Protein AF-A0A8W8IA63-F1 (afdb_monomer)

Mean predicted aligned error: 12.1 Å

InterPro domains:
  IPR006849 Elongator complex protein 1 [PTHR12747] (1-125)
  IPR056169 ELP1, three-helical bundle [PF23936] (1-64)

Organism: Magallana gigas (NCBI:txid29159)

Foldseek 3Di:
DPPCPLVVVLLVVLVVLVVLLVCLQVLLVVLVVCVVVVVLVVSLVSLVVSVVVNVVCVVCQCVSLVPPVPPPQPEDADDPPDDPVNVVVCVVVVGHHDVDDDRDPSNNDRHDRDPDPVSDDVVSVPPPD

pLDDT: mean 78.46, std 16.23, range [38.12, 96.81]

Sequence (129 aa):
GSPYEDFALMAALSKIITAVDIMRDEVRGLVKVMIQFNSDKEASKLQETFGGFLSLIDTSIPSIWMDDSEEGEESVVLGPHATANTIAQAVQRGQNLTTKEKLDPIIKNAPSLHKDIKWKLSMLEGAKS

Solvent-accessible surface area (backbone atoms only — not comparable to full-atom values): 7895 Å² total; per-residue (Å²): 135,58,102,55,45,69,58,52,50,51,51,51,50,42,52,50,54,52,50,58,54,61,44,39,60,57,50,32,51,48,37,53,51,30,46,78,69,73,36,51,69,63,29,39,52,49,53,51,53,52,51,51,51,53,51,50,50,64,67,43,45,62,76,74,60,56,73,74,84,71,68,90,63,79,54,50,65,62,49,99,84,54,47,75,65,61,52,52,52,34,57,75,69,69,37,54,76,34,70,73,70,82,73,59,71,73,71,78,45,76,75,81,70,79,88,69,64,85,48,62,63,70,83,55,77,69,69,81,125

Radius of gyration: 23.0 Å; Cα contacts (8 Å, |Δi|>4): 79; chains: 1; bounding box: 42×30×67 Å

Secondary structure (DSSP, 8-state):
--TTHHHHHHHHHHHHHHHHHHTHHHHHHHHHHHHHTT-HHHHHHHHHHHHHHHHHHHHHHHHHS--GGGS----EE-STT--HHHHHHHHHTTPPEE------HHHHSPPPPP--GGGS-GGGTT---

Structure (mmCIF, N/CA/C/O backbone):
data_AF-A0A8W8IA63-F1
#
_entry.id   AF-A0A8W8IA63-F1
#
loop_
_atom_site.group_PDB
_atom_site.id
_atom_site.type_symbol
_atom_site.label_atom_id
_atom_site.label_alt_id
_atom_site.label_comp_id
_atom_site.label_asym_id
_atom_site.label_entity_id
_atom_site.label_seq_id
_atom_site.pdbx_PDB_ins_code
_atom_site.Cartn_x
_atom_site.Cartn_y
_atom_site.Cartn_z
_atom_site.occupancy
_atom_site.B_iso_or_equiv
_atom_site.auth_seq_id
_atom_site.auth_comp_id
_atom_site.auth_asym_id
_atom_site.auth_atom_id
_atom_site.pdbx_PDB_model_num
ATOM 1 N N . GLY A 1 1 ? 26.480 -6.068 -8.640 1.00 60.66 1 GLY A N 1
ATOM 2 C CA . GLY A 1 1 ? 26.213 -5.626 -10.014 1.00 60.66 1 GLY A CA 1
ATOM 3 C C . GLY A 1 1 ? 26.176 -6.792 -10.971 1.00 60.66 1 GLY A C 1
ATOM 4 O O . GLY A 1 1 ? 27.102 -6.915 -11.763 1.00 60.66 1 GLY A O 1
ATOM 5 N N . SER A 1 2 ? 25.160 -7.656 -10.914 1.00 73.06 2 SER A N 1
ATOM 6 C CA . SER A 1 2 ? 24.879 -8.527 -12.070 1.00 73.06 2 SER A CA 1
ATOM 7 C C . SER A 1 2 ? 24.139 -7.712 -13.142 1.00 73.06 2 SER A C 1
ATOM 9 O O . SER A 1 2 ? 23.418 -6.786 -12.768 1.00 73.06 2 SER A O 1
ATOM 11 N N . PRO A 1 3 ? 24.222 -8.062 -14.439 1.00 67.81 3 PRO A N 1
ATOM 12 C CA . PRO A 1 3 ? 23.490 -7.361 -15.503 1.00 67.81 3 PRO A CA 1
ATOM 13 C C . PRO A 1 3 ? 21.966 -7.337 -15.308 1.00 67.81 3 PRO A C 1
ATOM 15 O O . PRO A 1 3 ? 2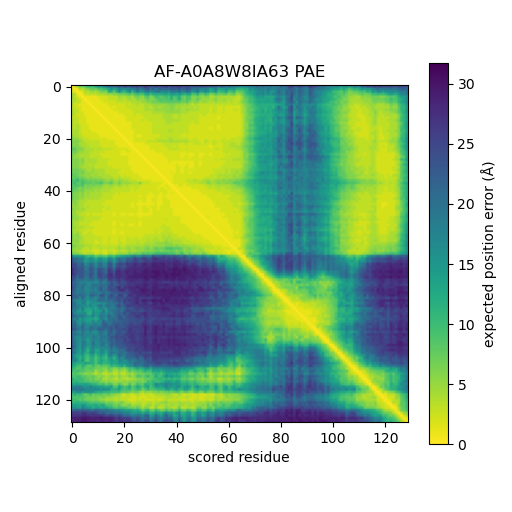1.281 -6.556 -15.957 1.00 67.81 3 PRO A O 1
ATOM 18 N N . TYR A 1 4 ? 21.439 -8.207 -14.438 1.00 73.50 4 TYR A N 1
ATOM 19 C CA . TYR A 1 4 ? 20.010 -8.360 -14.173 1.00 73.50 4 TYR A CA 1
ATOM 20 C C . TYR A 1 4 ? 19.579 -7.879 -12.789 1.00 73.50 4 TYR A C 1
ATOM 22 O O . TYR A 1 4 ? 18.435 -8.086 -12.389 1.00 73.50 4 TYR A O 1
ATOM 30 N N . GLU A 1 5 ? 20.490 -7.280 -12.028 1.00 80.50 5 GLU A N 1
ATOM 31 C CA . GLU A 1 5 ? 20.216 -6.869 -10.653 1.00 80.50 5 GLU A CA 1
ATOM 32 C C . GLU A 1 5 ? 19.137 -5.787 -10.589 1.00 80.50 5 GLU A C 1
ATOM 34 O O . GLU A 1 5 ? 18.167 -5.948 -9.853 1.00 80.50 5 GLU A O 1
ATOM 39 N N . ASP A 1 6 ? 19.227 -4.769 -11.444 1.00 79.19 6 ASP A N 1
ATOM 40 C CA . ASP A 1 6 ? 18.232 -3.694 -11.515 1.00 79.19 6 ASP A CA 1
ATOM 41 C C . ASP A 1 6 ? 16.843 -4.232 -11.898 1.00 79.19 6 ASP A C 1
ATOM 43 O O . ASP A 1 6 ? 15.825 -3.835 -11.330 1.00 79.19 6 ASP A O 1
ATOM 47 N N . PHE A 1 7 ? 16.786 -5.232 -12.785 1.00 77.81 7 PHE A N 1
ATOM 48 C CA . PHE A 1 7 ? 15.530 -5.896 -13.148 1.00 77.81 7 PHE A CA 1
ATOM 49 C C . PHE A 1 7 ? 14.946 -6.705 -11.990 1.00 77.81 7 PHE A C 1
ATOM 51 O O . PHE A 1 7 ? 13.734 -6.676 -11.760 1.00 77.81 7 PHE A O 1
ATOM 58 N N . ALA A 1 8 ? 15.792 -7.410 -11.238 1.00 83.56 8 ALA A N 1
ATOM 59 C CA . ALA A 1 8 ? 15.363 -8.143 -10.054 1.00 83.56 8 ALA A CA 1
ATOM 60 C C . ALA A 1 8 ? 14.813 -7.192 -8.978 1.00 83.56 8 ALA A C 1
ATOM 62 O O . ALA A 1 8 ? 13.799 -7.508 -8.349 1.00 83.56 8 ALA A O 1
ATOM 63 N N . LEU A 1 9 ? 15.430 -6.018 -8.809 1.00 87.25 9 LEU A N 1
ATOM 64 C CA . LEU A 1 9 ? 14.965 -4.975 -7.894 1.00 87.25 9 LEU A CA 1
ATOM 65 C C . LEU A 1 9 ? 13.602 -4.416 -8.318 1.00 87.25 9 LEU A C 1
ATOM 67 O O . LEU A 1 9 ? 12.685 -4.376 -7.496 1.00 87.25 9 LEU A O 1
ATOM 71 N N . MET A 1 10 ? 13.425 -4.076 -9.596 1.00 87.19 10 MET A N 1
ATOM 72 C CA . MET A 1 10 ? 12.142 -3.590 -10.125 1.00 87.19 10 MET A CA 1
ATOM 73 C C . MET A 1 10 ? 11.027 -4.632 -9.982 1.00 87.19 10 MET A C 1
ATOM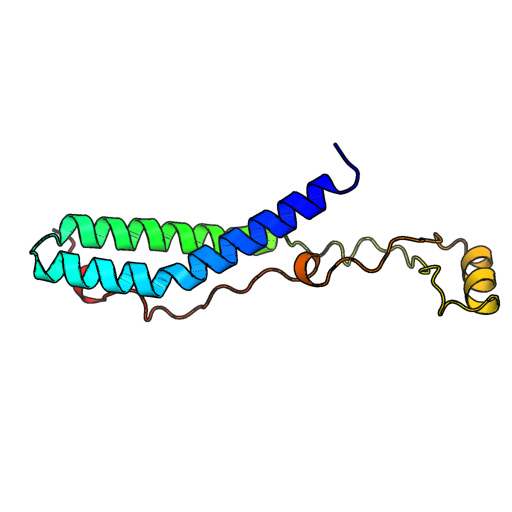 75 O O . MET A 1 10 ? 9.914 -4.314 -9.554 1.00 87.19 10 MET A O 1
ATOM 79 N N . ALA A 1 11 ? 11.325 -5.903 -10.261 1.00 84.19 11 ALA A N 1
ATOM 80 C CA . ALA A 1 11 ? 10.372 -6.993 -10.081 1.00 84.19 11 ALA A CA 1
ATOM 81 C C . ALA A 1 11 ? 10.002 -7.206 -8.603 1.00 84.19 11 ALA A C 1
ATOM 83 O O . ALA A 1 11 ? 8.834 -7.442 -8.282 1.00 84.19 11 ALA A O 1
ATOM 84 N N . ALA A 1 12 ? 10.973 -7.122 -7.690 1.00 89.38 12 ALA A N 1
ATOM 85 C CA . ALA A 1 12 ? 10.725 -7.215 -6.254 1.00 89.38 12 ALA A CA 1
ATOM 86 C C . ALA A 1 12 ? 9.865 -6.046 -5.757 1.00 89.38 12 ALA A C 1
ATOM 88 O O . ALA A 1 12 ? 8.899 -6.263 -5.024 1.00 89.38 12 ALA A O 1
ATOM 89 N N . LEU A 1 13 ? 10.158 -4.827 -6.209 1.00 91.19 13 LEU A N 1
ATOM 90 C CA . LEU A 1 13 ? 9.380 -3.642 -5.871 1.00 91.19 13 LEU A CA 1
ATOM 91 C C . LEU A 1 13 ? 7.939 -3.751 -6.381 1.00 91.19 13 LEU A C 1
ATOM 93 O O . LEU A 1 13 ? 7.003 -3.496 -5.626 1.00 91.19 13 LEU A O 1
ATOM 97 N N . SER A 1 14 ? 7.743 -4.214 -7.617 1.00 89.62 14 SER A N 1
ATOM 98 C CA . SER A 1 14 ? 6.405 -4.416 -8.185 1.00 89.62 14 SER A CA 1
ATOM 99 C C . SER A 1 14 ? 5.564 -5.406 -7.365 1.00 89.62 14 SER A C 1
ATOM 101 O O . SER A 1 14 ? 4.386 -5.162 -7.074 1.00 89.62 14 SER A O 1
ATOM 103 N N . LYS A 1 15 ? 6.190 -6.491 -6.887 1.00 90.94 15 LYS A N 1
ATOM 104 C CA . LYS A 1 15 ? 5.553 -7.453 -5.972 1.00 90.94 15 LYS A CA 1
ATOM 105 C C . LYS A 1 15 ? 5.168 -6.818 -4.638 1.00 90.94 15 LYS A C 1
ATOM 107 O O . LYS A 1 15 ? 4.076 -7.088 -4.148 1.00 90.94 15 LYS A O 1
ATOM 112 N N . ILE A 1 16 ? 6.034 -5.978 -4.066 1.00 92.88 16 ILE A N 1
ATOM 113 C CA . ILE A 1 16 ? 5.746 -5.266 -2.813 1.00 92.88 16 ILE A CA 1
ATOM 114 C C . ILE A 1 16 ? 4.541 -4.345 -2.999 1.00 92.88 16 ILE A C 1
ATOM 116 O O . ILE A 1 16 ? 3.604 -4.421 -2.212 1.00 92.88 16 ILE A O 1
ATOM 120 N N . ILE A 1 17 ? 4.527 -3.526 -4.053 1.00 92.50 17 ILE A N 1
ATOM 121 C CA . ILE A 1 17 ? 3.421 -2.597 -4.325 1.00 92.50 17 ILE A CA 1
ATOM 122 C C . ILE A 1 17 ? 2.100 -3.359 -4.470 1.00 92.50 17 ILE A C 1
ATOM 124 O O . ILE A 1 17 ? 1.104 -2.989 -3.853 1.00 92.50 17 ILE A O 1
ATOM 128 N N . THR A 1 18 ? 2.109 -4.464 -5.217 1.00 91.31 18 THR A N 1
ATOM 129 C CA . THR A 1 18 ? 0.925 -5.317 -5.400 1.00 91.31 18 THR A CA 1
ATOM 130 C C . THR A 1 18 ? 0.445 -5.918 -4.076 1.00 91.31 18 THR A C 1
ATOM 132 O O . THR A 1 18 ? -0.747 -5.896 -3.782 1.00 91.31 18 THR A O 1
ATOM 135 N N . ALA A 1 19 ? 1.359 -6.434 -3.250 1.00 92.38 19 ALA A N 1
ATOM 136 C CA . ALA A 1 19 ? 1.008 -7.003 -1.951 1.00 92.38 19 ALA A CA 1
ATOM 137 C C . ALA A 1 19 ? 0.405 -5.949 -1.010 1.00 92.38 19 ALA A C 1
ATOM 139 O O . ALA A 1 19 ? -0.606 -6.206 -0.363 1.00 92.38 19 ALA A O 1
ATOM 140 N N . VAL A 1 20 ? 0.991 -4.750 -0.972 1.00 93.31 20 VAL A N 1
ATOM 141 C CA . VAL A 1 20 ? 0.491 -3.627 -0.165 1.00 93.31 20 VAL A CA 1
ATOM 142 C C . VAL A 1 20 ? -0.900 -3.196 -0.618 1.00 93.31 20 VAL A C 1
ATOM 144 O O . VAL A 1 20 ? -1.745 -2.859 0.207 1.00 93.31 20 VAL A O 1
ATOM 147 N N . ASP A 1 21 ? -1.157 -3.220 -1.919 1.00 91.12 21 ASP A N 1
ATOM 148 C CA . ASP A 1 21 ? -2.461 -2.875 -2.460 1.00 91.12 21 ASP A CA 1
ATOM 149 C C . ASP A 1 21 ? -3.548 -3.890 -2.074 1.00 91.12 21 ASP A C 1
ATOM 151 O O . ASP A 1 21 ? -4.645 -3.488 -1.686 1.00 91.12 21 ASP A O 1
ATOM 155 N N . ILE A 1 22 ? -3.216 -5.185 -2.085 1.00 90.94 22 ILE A N 1
ATOM 156 C CA . ILE A 1 22 ? -4.103 -6.257 -1.610 1.00 90.94 22 ILE A CA 1
ATOM 157 C C . ILE A 1 22 ? -4.396 -6.085 -0.114 1.00 90.94 22 ILE A C 1
ATOM 159 O O . ILE A 1 22 ? -5.561 -6.124 0.266 1.00 90.94 22 ILE A O 1
ATOM 163 N N . MET A 1 23 ? -3.371 -5.767 0.694 1.00 92.94 23 MET A N 1
ATOM 164 C CA . MET A 1 23 ? -3.457 -5.607 2.158 1.00 92.94 23 MET A CA 1
ATOM 165 C C . MET A 1 23 ? -4.497 -4.585 2.650 1.00 92.94 23 MET A C 1
ATOM 167 O O . MET A 1 23 ? -4.790 -4.522 3.848 1.00 92.94 23 MET A O 1
ATOM 171 N N . ARG A 1 24 ? -5.040 -3.738 1.769 1.00 92.69 24 ARG A N 1
ATOM 172 C CA . ARG A 1 24 ? -6.044 -2.723 2.119 1.00 92.69 24 ARG A CA 1
ATOM 173 C C . ARG A 1 24 ? -7.282 -3.325 2.771 1.00 92.69 24 ARG A C 1
ATOM 175 O O . ARG A 1 24 ? -7.805 -2.742 3.726 1.00 92.69 24 ARG A O 1
ATOM 182 N N . ASP A 1 25 ? -7.753 -4.460 2.268 1.00 90.50 25 ASP A N 1
ATOM 183 C CA . ASP A 1 25 ? -8.964 -5.098 2.783 1.00 90.50 25 ASP A CA 1
ATOM 184 C C . ASP A 1 25 ? -8.717 -5.752 4.147 1.00 90.50 25 ASP A C 1
ATOM 186 O O . ASP A 1 25 ? -9.555 -5.636 5.050 1.00 90.50 25 ASP A O 1
ATOM 190 N N . GLU A 1 26 ? -7.544 -6.350 4.352 1.00 93.81 26 GLU A N 1
ATOM 191 C CA . GLU A 1 26 ? -7.113 -6.894 5.638 1.00 93.81 26 GLU A CA 1
ATOM 192 C C . GLU A 1 26 ? -6.938 -5.785 6.677 1.00 93.81 26 GLU A C 1
ATOM 194 O O . GLU A 1 26 ? -7.433 -5.917 7.800 1.00 93.81 26 GLU A O 1
ATOM 199 N N . VAL A 1 27 ? -6.305 -4.664 6.308 1.00 95.19 27 VAL A N 1
ATOM 200 C CA . VAL A 1 27 ? -6.155 -3.494 7.190 1.00 95.19 27 VAL A CA 1
ATOM 201 C C . VAL A 1 27 ? -7.524 -2.952 7.579 1.00 95.19 27 VAL A C 1
ATOM 203 O O . VAL A 1 27 ? -7.783 -2.742 8.762 1.00 95.19 27 VAL A O 1
ATOM 206 N N . ARG A 1 28 ? -8.443 -2.792 6.624 1.00 94.25 28 ARG A N 1
ATOM 207 C CA . ARG A 1 28 ? -9.822 -2.381 6.917 1.00 94.25 28 ARG A CA 1
ATOM 208 C C . ARG A 1 28 ? -10.509 -3.345 7.886 1.00 94.25 28 ARG A C 1
ATOM 210 O O . ARG A 1 28 ? -11.198 -2.901 8.806 1.00 94.25 28 ARG A O 1
ATOM 217 N N . GLY A 1 29 ? -10.364 -4.652 7.669 1.00 94.69 29 GLY A N 1
ATOM 218 C CA . GLY A 1 29 ? -10.912 -5.689 8.543 1.00 94.69 29 GLY A CA 1
ATOM 219 C C . GLY A 1 29 ? -10.370 -5.584 9.967 1.00 94.69 29 GLY A C 1
ATOM 220 O O . GLY A 1 29 ? -11.149 -5.560 10.920 1.00 94.69 29 GLY A O 1
ATOM 221 N N . LEU A 1 30 ? -9.054 -5.433 10.106 1.00 96.31 30 LEU A N 1
ATOM 222 C CA . LEU A 1 30 ? -8.390 -5.266 11.395 1.00 96.31 30 LEU A CA 1
ATOM 223 C C . LEU A 1 30 ? -8.845 -3.988 12.108 1.00 96.31 30 LEU A C 1
ATOM 225 O O . LEU A 1 30 ? -9.238 -4.055 13.268 1.00 96.31 30 LEU A O 1
ATOM 229 N N . VAL A 1 31 ? -8.877 -2.848 11.415 1.00 95.75 31 VAL A N 1
ATOM 230 C CA . VAL A 1 31 ? -9.345 -1.567 11.974 1.00 95.75 31 VAL A CA 1
ATOM 231 C C . VAL A 1 31 ? -10.782 -1.695 12.498 1.00 95.75 31 VAL A C 1
ATOM 233 O O . VAL A 1 31 ? -11.073 -1.230 13.599 1.00 95.75 31 VAL A O 1
ATOM 236 N N . LYS A 1 32 ? -11.681 -2.384 11.777 1.00 95.38 32 LYS A N 1
ATOM 237 C CA . LYS A 1 32 ? -13.049 -2.649 12.267 1.00 95.38 32 LYS A CA 1
ATOM 238 C C . LYS A 1 32 ? -13.053 -3.438 13.574 1.00 95.38 32 LYS A C 1
ATOM 240 O O . LYS A 1 32 ? -13.810 -3.096 14.478 1.00 95.38 32 LYS A O 1
ATOM 245 N N . VAL A 1 33 ? -12.236 -4.486 13.667 1.00 96.81 33 VAL A N 1
ATOM 246 C CA . VAL A 1 33 ? -12.108 -5.284 14.894 1.00 96.81 33 VAL A CA 1
ATOM 247 C C . VAL A 1 33 ? -11.564 -4.413 16.025 1.00 96.81 33 VAL A C 1
ATOM 249 O O . VAL A 1 33 ? -12.145 -4.389 17.101 1.00 96.81 33 VAL A O 1
ATOM 252 N N . MET A 1 34 ? -10.521 -3.620 15.785 1.00 95.56 34 MET A N 1
ATOM 253 C CA . MET A 1 34 ? -9.947 -2.729 16.800 1.00 95.56 34 MET A CA 1
ATOM 254 C C . MET A 1 34 ? -10.988 -1.764 17.386 1.00 95.56 34 MET A C 1
ATOM 256 O O . MET A 1 34 ? -11.052 -1.619 18.604 1.00 95.56 34 MET A O 1
ATOM 260 N N . ILE A 1 35 ? -11.860 -1.183 16.556 1.00 94.25 35 ILE A N 1
ATOM 261 C CA . ILE A 1 35 ? -12.971 -0.335 17.025 1.00 94.25 35 ILE A CA 1
ATOM 262 C C . ILE A 1 35 ? -13.971 -1.137 17.873 1.00 94.25 35 ILE A C 1
ATOM 264 O O . ILE A 1 35 ? -14.388 -0.674 18.929 1.00 94.25 35 ILE A O 1
ATOM 268 N N . GLN A 1 36 ? -14.333 -2.361 17.467 1.00 94.88 36 GLN A N 1
ATOM 269 C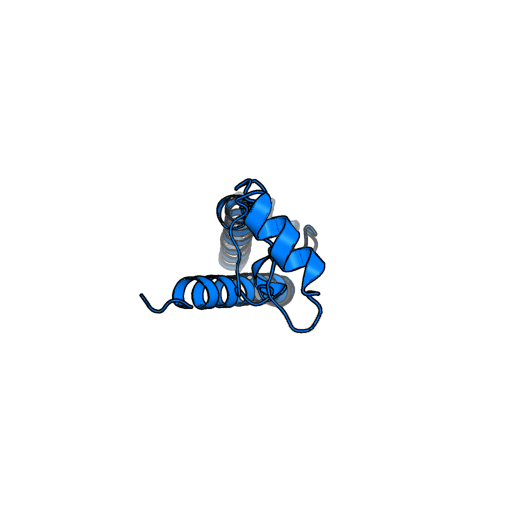 CA . GLN A 1 36 ? -15.233 -3.223 18.259 1.00 94.88 36 GLN A CA 1
ATOM 270 C C . GLN A 1 36 ? -14.682 -3.534 19.659 1.00 94.88 36 GLN A C 1
ATOM 272 O O . GLN A 1 36 ? -15.455 -3.758 20.589 1.00 94.88 36 GLN A O 1
ATOM 277 N N . PHE A 1 37 ? -13.358 -3.525 19.811 1.00 96.00 37 PHE A N 1
ATOM 278 C CA . PHE A 1 37 ? -12.661 -3.725 21.079 1.00 96.00 37 PHE A CA 1
ATOM 279 C C . PHE A 1 37 ? -12.225 -2.406 21.751 1.00 96.00 37 PHE A C 1
ATOM 281 O O . PHE A 1 37 ? -11.392 -2.434 22.655 1.00 96.00 37 PHE A O 1
ATOM 288 N N . ASN A 1 38 ? -12.803 -1.260 21.364 1.00 93.25 38 ASN A N 1
ATOM 289 C CA . ASN A 1 38 ? -12.530 0.073 21.930 1.00 93.25 38 ASN A CA 1
ATOM 290 C C . ASN A 1 38 ? -11.050 0.507 21.840 1.00 93.25 38 ASN A C 1
ATOM 292 O O . ASN A 1 38 ? -10.534 1.195 22.721 1.00 93.25 38 ASN A O 1
ATOM 296 N N . SER A 1 39 ? -10.342 0.060 20.799 1.00 94.00 39 SER A N 1
ATOM 297 C CA . SER A 1 39 ? -8.948 0.427 20.494 1.00 94.00 39 SER A CA 1
ATOM 298 C C . SER A 1 39 ? -8.881 1.496 19.392 1.00 94.00 39 SER A C 1
ATOM 300 O O . SER A 1 39 ? -8.145 1.364 18.411 1.00 94.00 39 SER A O 1
ATOM 302 N N . ASP A 1 40 ? -9.705 2.541 19.503 1.00 93.25 40 ASP A N 1
ATOM 303 C CA . ASP A 1 40 ? -9.90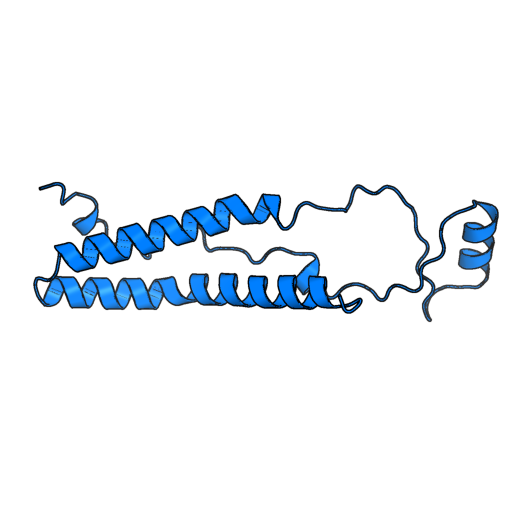6 3.572 18.474 1.00 93.25 40 ASP A CA 1
ATOM 304 C C . ASP A 1 40 ? -8.628 4.358 18.147 1.00 93.25 40 ASP A C 1
ATOM 306 O O . ASP A 1 40 ? -8.385 4.706 16.990 1.00 93.25 40 ASP A O 1
ATOM 310 N N . LYS A 1 41 ? -7.772 4.607 19.148 1.00 93.56 41 LYS A N 1
ATOM 311 C CA . LYS A 1 41 ? -6.509 5.343 18.960 1.00 93.56 41 LYS A CA 1
ATOM 312 C C . LYS A 1 41 ? -5.531 4.554 18.099 1.00 93.56 41 LYS A C 1
ATOM 314 O O . LYS A 1 41 ? -4.938 5.093 17.164 1.00 93.56 41 LYS A O 1
ATOM 319 N N . GLU A 1 42 ? -5.370 3.272 18.397 1.00 94.81 42 GLU A N 1
ATOM 320 C CA . GLU A 1 42 ? -4.522 2.359 17.644 1.00 94.81 42 GLU A CA 1
ATOM 321 C C . GLU A 1 42 ? -5.097 2.126 16.241 1.00 94.81 42 GLU A C 1
ATOM 323 O O . GLU A 1 42 ? -4.338 2.084 15.271 1.00 94.81 42 GLU A O 1
ATOM 328 N N . ALA A 1 43 ? -6.427 2.047 16.120 1.00 95.31 43 ALA A N 1
ATOM 329 C CA . ALA A 1 43 ? -7.130 1.915 14.847 1.00 95.31 43 ALA A CA 1
ATOM 330 C C . ALA A 1 43 ? -6.896 3.137 13.940 1.00 95.31 43 ALA A C 1
ATOM 332 O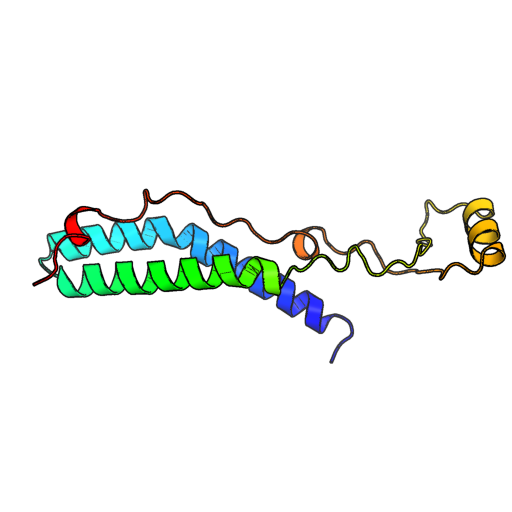 O . ALA A 1 43 ? -6.545 2.972 12.768 1.00 95.31 43 ALA A O 1
ATOM 333 N N . SER A 1 44 ? -7.011 4.355 14.487 1.00 94.69 44 SER A N 1
ATOM 334 C CA . SER A 1 44 ? -6.716 5.601 13.762 1.00 94.69 44 SER A CA 1
ATOM 335 C C . SER A 1 44 ? -5.257 5.652 13.330 1.00 94.69 44 SER A C 1
ATOM 337 O O . SER A 1 44 ? -4.964 5.853 12.153 1.00 94.69 44 SER A O 1
ATOM 339 N N . LYS A 1 45 ? -4.329 5.363 14.252 1.00 95.81 45 LYS A N 1
ATOM 340 C CA . LYS A 1 45 ? -2.892 5.355 13.960 1.00 95.81 45 LYS A CA 1
ATOM 341 C C . LYS A 1 45 ? -2.537 4.377 12.839 1.00 95.81 45 LYS A C 1
ATOM 343 O O . LYS A 1 45 ? -1.734 4.715 11.967 1.00 95.81 45 LYS A O 1
ATOM 348 N N . LEU A 1 46 ? -3.114 3.175 12.850 1.00 95.94 46 LEU A N 1
ATOM 349 C CA . LEU A 1 46 ? -2.899 2.180 11.800 1.00 95.94 46 LEU A CA 1
ATOM 350 C C . LEU A 1 46 ? -3.419 2.683 10.447 1.00 95.94 46 LEU A C 1
ATOM 352 O O . LEU A 1 46 ? -2.682 2.636 9.460 1.00 95.94 46 LEU A O 1
ATOM 356 N N . GLN A 1 47 ? -4.650 3.202 10.408 1.00 94.94 47 GLN A N 1
ATOM 357 C CA . GLN A 1 47 ? -5.255 3.747 9.192 1.00 94.94 47 GLN A CA 1
ATOM 358 C C . GLN A 1 47 ? -4.447 4.924 8.624 1.00 94.94 47 GLN A C 1
ATOM 360 O O . GLN A 1 47 ? -4.212 4.987 7.417 1.00 94.94 47 GLN A O 1
ATOM 365 N N . GLU A 1 48 ? -3.991 5.842 9.472 1.00 94.62 48 GLU A N 1
ATOM 366 C CA . GLU A 1 48 ? -3.166 6.986 9.072 1.00 94.62 48 GLU A CA 1
ATOM 367 C C . GLU A 1 48 ? -1.805 6.545 8.535 1.00 94.62 48 GLU A C 1
ATOM 369 O O . GLU A 1 48 ? -1.403 6.976 7.454 1.00 94.62 48 GLU A O 1
ATOM 374 N N . THR A 1 49 ? -1.119 5.647 9.246 1.00 95.75 49 THR A N 1
ATOM 375 C CA . THR A 1 49 ? 0.215 5.166 8.853 1.00 95.75 49 THR A CA 1
ATOM 376 C C . THR A 1 49 ? 0.155 4.415 7.526 1.00 95.75 49 THR A C 1
ATOM 378 O O . THR A 1 49 ? 0.947 4.678 6.622 1.00 95.75 49 THR A O 1
ATOM 381 N N . PHE A 1 50 ? -0.813 3.508 7.376 1.00 95.50 50 PHE A N 1
ATOM 382 C CA . PHE A 1 50 ? -0.991 2.749 6.143 1.00 95.50 50 PHE A CA 1
ATOM 383 C C . PHE A 1 50 ? -1.438 3.649 4.983 1.00 95.50 50 PHE A C 1
ATOM 385 O O . PHE A 1 50 ? -0.927 3.529 3.872 1.00 95.50 50 PHE A O 1
ATOM 392 N N . GLY A 1 51 ? -2.320 4.619 5.244 1.00 93.38 51 GLY A N 1
ATOM 393 C CA . GLY A 1 51 ? -2.717 5.618 4.253 1.00 93.38 51 GLY A CA 1
ATOM 394 C C . GLY A 1 51 ? -1.552 6.491 3.790 1.00 93.38 51 GLY A C 1
ATOM 395 O O . GLY A 1 51 ? -1.422 6.741 2.596 1.00 93.38 51 GLY A O 1
ATOM 396 N N . GLY A 1 52 ? -0.680 6.909 4.710 1.00 93.81 52 GLY A N 1
ATOM 397 C CA . GLY A 1 52 ? 0.551 7.626 4.382 1.00 93.81 52 GLY A CA 1
ATOM 398 C C . GLY A 1 52 ? 1.505 6.787 3.532 1.00 93.81 52 GLY A C 1
ATOM 399 O O . GLY A 1 52 ? 2.074 7.297 2.570 1.00 93.81 52 GLY A O 1
ATOM 400 N N . PHE A 1 53 ? 1.629 5.492 3.830 1.00 94.44 53 PHE A N 1
ATOM 401 C CA . PHE A 1 53 ? 2.450 4.577 3.041 1.00 94.44 53 PHE A CA 1
ATOM 402 C C . PHE A 1 53 ? 1.912 4.373 1.617 1.00 94.44 53 PHE A C 1
ATOM 404 O O . PHE A 1 53 ? 2.684 4.439 0.664 1.00 94.44 53 PHE A O 1
ATOM 411 N N . LEU A 1 54 ? 0.595 4.216 1.447 1.00 93.44 54 LEU A N 1
ATOM 412 C CA . LEU A 1 54 ? -0.032 4.154 0.121 1.00 93.44 54 LEU A CA 1
ATOM 413 C C . LEU A 1 54 ? 0.226 5.428 -0.694 1.00 93.44 54 LEU A C 1
ATOM 415 O O . LEU A 1 54 ? 0.597 5.337 -1.861 1.00 93.44 54 LEU A O 1
ATOM 419 N N . SER A 1 55 ? 0.087 6.604 -0.075 1.00 92.31 55 SER A N 1
ATOM 420 C CA . SER A 1 55 ? 0.393 7.886 -0.725 1.00 92.31 55 SER A CA 1
ATOM 421 C C . SER A 1 55 ? 1.872 8.012 -1.102 1.00 92.31 55 SER A C 1
ATOM 423 O O . SER A 1 55 ? 2.198 8.548 -2.160 1.00 92.31 55 SER A O 1
ATOM 425 N N . LEU A 1 56 ? 2.781 7.515 -0.258 1.00 93.75 56 LEU A N 1
ATOM 426 C CA . LEU A 1 56 ? 4.211 7.494 -0.561 1.00 93.75 56 LEU A CA 1
ATOM 427 C C . LEU A 1 56 ? 4.501 6.630 -1.793 1.00 93.75 56 LEU A C 1
ATOM 429 O O . LEU A 1 56 ? 5.250 7.054 -2.668 1.00 93.75 56 LEU A O 1
ATOM 433 N N . ILE A 1 57 ? 3.894 5.444 -1.886 1.00 92.81 57 ILE A N 1
ATOM 434 C CA . ILE A 1 57 ? 4.051 4.577 -3.059 1.00 92.81 57 ILE A CA 1
ATOM 435 C C . ILE A 1 57 ? 3.506 5.277 -4.309 1.00 92.81 57 ILE A C 1
ATOM 437 O O . ILE A 1 57 ? 4.222 5.373 -5.302 1.00 92.81 57 ILE A O 1
ATOM 441 N N . ASP A 1 58 ? 2.282 5.808 -4.250 1.00 90.25 58 ASP A N 1
ATOM 442 C CA . ASP A 1 58 ? 1.620 6.464 -5.388 1.00 90.25 58 ASP A CA 1
ATOM 443 C C . ASP A 1 58 ? 2.442 7.638 -5.942 1.00 90.25 58 ASP A C 1
ATOM 445 O O . ASP A 1 58 ? 2.621 7.776 -7.149 1.00 90.25 58 ASP A O 1
ATOM 449 N N . THR A 1 59 ? 3.026 8.442 -5.051 1.00 91.38 59 THR A N 1
ATOM 450 C CA . THR A 1 59 ? 3.882 9.579 -5.429 1.00 91.38 59 THR A CA 1
ATOM 451 C C . THR A 1 59 ? 5.271 9.165 -5.912 1.00 91.38 59 THR A C 1
ATOM 453 O O . THR A 1 59 ? 5.885 9.896 -6.687 1.00 91.38 59 THR A O 1
ATOM 456 N N . SER A 1 60 ? 5.763 7.995 -5.496 1.00 90.50 60 SER A N 1
ATOM 457 C CA . SER A 1 60 ? 7.079 7.482 -5.895 1.00 90.50 60 SER A CA 1
ATOM 458 C C . SER A 1 60 ? 7.047 6.739 -7.231 1.00 90.50 60 SER A C 1
ATOM 460 O O . SER A 1 60 ? 8.054 6.728 -7.935 1.00 90.50 60 SER A O 1
ATOM 462 N N . ILE A 1 61 ? 5.907 6.146 -7.610 1.00 89.00 61 ILE A N 1
ATOM 463 C CA . ILE A 1 61 ? 5.760 5.376 -8.857 1.00 89.00 61 ILE A CA 1
ATOM 464 C C . ILE A 1 61 ? 6.248 6.157 -10.089 1.00 89.00 61 ILE A C 1
ATOM 466 O O . ILE A 1 61 ? 7.100 5.618 -10.798 1.00 89.00 61 ILE A O 1
ATOM 470 N N . PRO A 1 62 ? 5.807 7.409 -10.341 1.00 85.56 62 PRO A N 1
ATOM 471 C CA . PRO A 1 62 ? 6.262 8.163 -11.504 1.00 85.56 62 PRO A CA 1
ATOM 472 C C . PRO A 1 62 ? 7.769 8.401 -11.507 1.00 85.56 62 PRO A C 1
ATOM 474 O O . PRO A 1 62 ? 8.355 8.430 -12.573 1.00 85.56 62 PRO A O 1
ATOM 477 N N . SER A 1 63 ? 8.399 8.551 -10.338 1.00 86.19 63 SER A N 1
ATOM 478 C CA . SER A 1 63 ? 9.845 8.776 -10.235 1.00 86.19 63 SER A CA 1
ATOM 479 C C . SER A 1 63 ? 10.667 7.514 -10.498 1.00 86.19 63 SER A C 1
ATOM 481 O O . SER A 1 63 ? 11.835 7.633 -10.850 1.00 86.19 63 SER A O 1
ATOM 483 N N . ILE A 1 64 ? 10.101 6.327 -10.268 1.00 86.25 64 ILE A N 1
ATOM 484 C CA . ILE A 1 64 ? 10.816 5.046 -10.371 1.00 86.25 64 ILE A CA 1
ATOM 485 C C . ILE A 1 64 ? 10.589 4.401 -11.743 1.00 86.25 64 ILE A C 1
ATOM 487 O O . ILE A 1 64 ? 11.504 3.810 -12.305 1.00 86.25 64 ILE A O 1
ATOM 491 N N . TRP A 1 65 ? 9.378 4.534 -12.287 1.00 83.50 65 TRP A N 1
ATOM 492 C CA . TRP A 1 65 ? 8.990 4.058 -13.617 1.00 83.50 65 TRP A CA 1
ATOM 493 C C . TRP A 1 65 ? 8.967 5.197 -14.644 1.00 83.50 65 TRP A C 1
ATOM 495 O O . TRP A 1 65 ? 8.161 5.149 -15.572 1.00 83.50 65 TRP A O 1
ATOM 505 N N . MET A 1 66 ? 9.801 6.238 -14.481 1.00 68.25 66 MET A N 1
ATOM 506 C CA . MET A 1 66 ? 9.955 7.222 -15.554 1.00 68.25 66 MET A CA 1
ATOM 507 C C . MET A 1 66 ? 10.274 6.473 -16.840 1.00 68.25 66 MET A C 1
ATOM 509 O O . MET A 1 66 ? 11.097 5.560 -16.872 1.00 68.25 66 MET A O 1
ATOM 513 N N . ASP A 1 67 ? 9.517 6.822 -17.866 1.00 56.31 67 ASP A N 1
ATOM 514 C CA . ASP A 1 67 ? 9.598 6.192 -19.158 1.00 56.31 67 ASP A CA 1
ATOM 515 C C . ASP A 1 67 ? 10.962 6.580 -19.747 1.00 56.31 67 ASP A C 1
ATOM 517 O O . ASP A 1 67 ? 11.101 7.648 -20.337 1.00 56.31 67 ASP A O 1
ATOM 521 N N . ASP A 1 68 ? 11.963 5.699 -19.669 1.00 48.28 68 ASP A N 1
ATOM 522 C CA . ASP A 1 68 ? 13.138 5.739 -20.561 1.00 48.28 68 ASP A CA 1
ATOM 523 C C . ASP A 1 68 ? 12.720 5.514 -22.041 1.00 48.28 68 ASP A C 1
ATOM 525 O O . ASP A 1 68 ? 13.522 5.160 -22.901 1.00 48.28 68 ASP A O 1
ATOM 529 N N . SER A 1 69 ? 11.439 5.708 -22.374 1.00 46.91 69 SER A N 1
ATOM 530 C CA . SER A 1 69 ? 10.893 5.718 -23.727 1.00 46.91 69 SER A CA 1
ATOM 531 C C . SER A 1 69 ? 11.334 6.923 -24.557 1.00 46.91 69 SER A C 1
ATOM 533 O O . SER A 1 69 ? 10.983 6.987 -25.733 1.00 46.91 69 SER A O 1
ATOM 535 N N . GLU A 1 70 ? 12.123 7.848 -24.003 1.00 44.25 70 GLU A N 1
ATOM 536 C CA . GLU A 1 70 ? 12.716 8.954 -24.763 1.00 44.25 70 GLU A CA 1
ATOM 537 C C . GLU A 1 70 ? 14.254 8.991 -24.751 1.00 44.25 70 GLU A C 1
ATOM 539 O O . GLU A 1 70 ? 14.841 10.004 -25.133 1.00 44.25 70 GLU A O 1
ATOM 544 N N . GLU A 1 71 ? 14.950 7.889 -24.444 1.00 39.69 71 GLU A N 1
ATOM 545 C CA . GLU A 1 71 ? 16.300 7.733 -25.004 1.00 39.69 71 GLU A CA 1
ATOM 546 C C . GLU A 1 71 ? 16.165 7.304 -26.467 1.00 39.69 71 GLU A C 1
ATOM 548 O O . GLU A 1 71 ? 16.042 6.128 -26.811 1.00 39.69 71 GLU A O 1
ATOM 553 N N . GLY A 1 72 ? 16.101 8.318 -27.331 1.00 42.81 72 GLY A N 1
ATOM 554 C CA . GLY A 1 72 ? 16.022 8.214 -28.780 1.00 42.81 72 GLY A CA 1
ATOM 555 C C . GLY A 1 72 ? 17.215 7.494 -29.403 1.00 42.81 72 GLY A C 1
ATOM 556 O O . GLY A 1 72 ? 18.049 8.107 -30.062 1.00 42.81 72 GLY A O 1
ATOM 557 N N . GLU A 1 73 ? 17.235 6.174 -29.289 1.00 46.41 73 GLU A N 1
ATOM 558 C CA . GLU A 1 73 ? 17.960 5.307 -30.199 1.00 46.41 73 GLU A CA 1
ATOM 559 C C . GLU A 1 73 ? 16.966 4.332 -30.823 1.00 46.41 73 GLU A C 1
ATOM 561 O O . GLU A 1 73 ? 16.472 3.405 -30.179 1.00 46.41 73 GLU A O 1
ATOM 566 N N . GLU A 1 74 ? 16.672 4.547 -32.109 1.00 50.12 74 GLU A N 1
ATOM 567 C CA . GLU A 1 74 ? 16.010 3.583 -32.990 1.00 50.12 74 GLU A CA 1
ATOM 568 C C . GLU A 1 74 ? 16.873 2.313 -33.089 1.00 50.12 74 GLU A C 1
ATOM 570 O O . GLU A 1 74 ? 17.554 2.066 -34.084 1.00 50.12 74 GLU A O 1
ATOM 575 N N . SER A 1 75 ? 16.912 1.520 -32.022 1.00 55.84 75 SER A N 1
ATOM 576 C CA . SER A 1 75 ? 17.686 0.294 -31.984 1.00 55.84 75 SER A CA 1
ATOM 577 C C . SER A 1 75 ? 16.880 -0.824 -32.631 1.00 55.84 75 SER A C 1
ATOM 579 O O . SER A 1 75 ? 15.746 -1.130 -32.252 1.00 55.84 75 SER A O 1
ATOM 581 N N . VAL A 1 76 ? 17.451 -1.429 -33.669 1.00 60.06 76 VAL A N 1
ATOM 582 C CA . VAL A 1 76 ? 16.807 -2.540 -34.371 1.00 60.06 76 VAL A CA 1
ATOM 583 C C . VAL A 1 76 ? 17.104 -3.822 -33.603 1.00 60.06 76 VAL A C 1
ATOM 585 O O . VAL A 1 76 ? 18.259 -4.234 -33.475 1.00 60.06 76 VAL A O 1
ATOM 588 N N . VAL A 1 77 ? 16.045 -4.442 -33.073 1.00 62.66 77 VAL A N 1
ATOM 589 C CA . VAL A 1 77 ? 16.129 -5.699 -32.320 1.00 62.66 77 VAL A CA 1
ATOM 590 C C . VAL A 1 77 ? 16.439 -6.854 -33.273 1.00 62.66 77 VAL A C 1
ATOM 592 O O . VAL A 1 77 ? 15.635 -7.200 -34.143 1.00 62.66 77 VAL A O 1
ATOM 595 N N . LEU A 1 78 ? 17.599 -7.479 -33.089 1.00 64.00 78 LEU A N 1
ATOM 596 C CA . LEU A 1 78 ? 18.006 -8.696 -33.782 1.00 64.00 78 LEU A CA 1
ATOM 597 C C . LEU A 1 78 ? 17.353 -9.906 -33.106 1.00 64.00 78 LEU A C 1
ATOM 599 O O . LEU A 1 78 ? 17.771 -10.335 -32.036 1.00 64.00 78 LEU A O 1
ATOM 603 N N . GLY A 1 79 ? 16.320 -10.462 -33.735 1.00 64.06 79 GLY A N 1
ATOM 604 C CA . GLY A 1 79 ? 15.638 -11.669 -33.267 1.00 64.06 79 GLY A CA 1
ATOM 605 C C . GLY A 1 79 ? 15.270 -12.606 -34.419 1.00 64.06 79 GLY A C 1
ATOM 606 O O . GLY A 1 79 ? 15.471 -12.254 -35.579 1.00 64.06 79 GLY A O 1
ATOM 607 N N . PRO A 1 80 ? 14.675 -13.779 -34.144 1.00 60.69 80 PRO A N 1
ATOM 608 C CA . PRO A 1 80 ? 14.302 -14.765 -35.169 1.00 60.69 80 PRO A CA 1
ATOM 609 C C . PRO A 1 80 ? 13.290 -14.248 -36.209 1.00 60.69 80 PRO A C 1
ATOM 611 O O . PRO A 1 80 ? 13.110 -14.860 -37.257 1.00 60.69 80 PRO A O 1
ATOM 614 N N . HIS A 1 81 ? 12.642 -13.113 -35.936 1.00 64.12 81 HIS A N 1
ATOM 615 C CA . HIS A 1 81 ? 11.745 -12.420 -36.863 1.00 64.12 81 HIS A CA 1
ATOM 616 C C . HIS A 1 81 ? 12.421 -11.286 -37.658 1.00 64.12 81 HIS A C 1
ATOM 618 O O . HIS A 1 81 ? 11.791 -10.715 -38.548 1.00 64.12 81 HIS A O 1
ATOM 624 N N . ALA A 1 82 ? 13.678 -10.938 -37.363 1.00 71.75 82 ALA A N 1
ATOM 625 C CA . ALA A 1 82 ? 14.422 -9.925 -38.103 1.00 71.75 82 ALA A CA 1
ATOM 626 C C . ALA A 1 82 ? 14.931 -10.513 -39.427 1.00 71.75 82 ALA A C 1
ATOM 628 O O . ALA A 1 82 ? 15.605 -11.541 -39.451 1.00 71.75 82 ALA A O 1
ATOM 629 N N . THR A 1 83 ? 14.613 -9.862 -40.547 1.00 78.88 83 THR A N 1
ATOM 630 C CA . THR A 1 83 ? 15.081 -10.306 -41.869 1.00 78.88 83 THR A CA 1
ATOM 631 C C . THR A 1 83 ? 16.422 -9.663 -42.216 1.00 78.88 83 THR A C 1
ATOM 633 O O . THR A 1 83 ? 16.709 -8.547 -41.783 1.00 78.88 83 THR A O 1
ATOM 636 N N . ALA A 1 84 ? 17.232 -10.325 -43.048 1.00 77.19 84 ALA A N 1
ATOM 637 C CA . ALA A 1 84 ? 18.534 -9.810 -43.488 1.00 77.19 84 ALA A CA 1
ATOM 638 C C . ALA A 1 84 ? 18.459 -8.388 -44.089 1.00 77.19 84 ALA A C 1
ATOM 640 O O . ALA A 1 84 ? 19.376 -7.592 -43.895 1.00 77.19 84 ALA A O 1
ATOM 641 N N . ASN A 1 85 ? 17.343 -8.038 -44.743 1.00 78.75 85 ASN A N 1
ATOM 642 C CA . ASN A 1 85 ? 17.117 -6.695 -45.284 1.00 78.75 85 ASN A CA 1
ATOM 643 C C . ASN A 1 85 ? 16.959 -5.639 -44.188 1.00 78.75 85 ASN A C 1
ATOM 645 O O . ASN A 1 85 ? 17.541 -4.562 -44.291 1.00 78.75 85 ASN A O 1
ATOM 649 N N . THR A 1 86 ? 16.206 -5.947 -43.131 1.00 73.31 86 THR A N 1
ATOM 650 C CA . THR A 1 86 ? 15.999 -5.032 -42.001 1.00 73.31 86 THR A CA 1
ATOM 651 C C . THR A 1 86 ? 17.318 -4.760 -41.276 1.00 73.31 86 THR A C 1
ATOM 653 O O . THR A 1 86 ? 17.606 -3.623 -40.916 1.00 73.31 86 THR A O 1
ATOM 656 N N . ILE A 1 87 ? 18.156 -5.793 -41.134 1.00 78.56 87 ILE A N 1
ATOM 657 C CA . ILE A 1 87 ? 19.477 -5.703 -40.498 1.00 78.56 87 ILE A CA 1
ATOM 658 C C . ILE A 1 87 ? 20.430 -4.860 -41.347 1.00 78.56 87 ILE A C 1
ATOM 660 O O . ILE A 1 87 ? 21.050 -3.928 -40.842 1.00 78.56 87 ILE A O 1
ATOM 664 N N . ALA A 1 88 ? 20.523 -5.148 -42.649 1.00 80.88 88 ALA A N 1
ATOM 665 C CA . ALA A 1 88 ? 21.389 -4.402 -43.558 1.00 80.88 88 ALA A CA 1
ATOM 666 C C . ALA A 1 88 ? 21.002 -2.916 -43.623 1.00 80.88 88 ALA A C 1
ATOM 668 O O . ALA A 1 88 ? 21.878 -2.052 -43.634 1.00 80.88 88 ALA A O 1
ATOM 669 N N . GLN A 1 89 ? 19.702 -2.611 -43.615 1.00 80.88 89 GLN A N 1
ATOM 670 C CA . GLN A 1 89 ? 19.203 -1.238 -43.625 1.00 80.88 89 GLN A CA 1
ATOM 671 C C . GLN A 1 89 ? 19.549 -0.480 -42.335 1.00 80.88 89 GLN A C 1
ATOM 673 O O . GLN A 1 89 ? 19.922 0.690 -42.406 1.00 80.88 89 GLN A O 1
ATOM 678 N N . ALA A 1 90 ? 19.477 -1.141 -41.179 1.00 76.25 90 ALA A N 1
ATOM 679 C CA . ALA A 1 90 ? 19.848 -0.559 -39.891 1.00 76.25 90 ALA A CA 1
ATOM 680 C C . ALA A 1 90 ? 21.352 -0.246 -39.812 1.00 76.25 90 ALA A C 1
ATOM 682 O O . ALA A 1 90 ? 21.737 0.864 -39.449 1.00 76.25 90 ALA A O 1
ATOM 683 N N . VAL A 1 91 ? 22.202 -1.179 -40.263 1.00 79.69 91 VAL A N 1
ATOM 684 C CA . VAL A 1 91 ? 23.663 -0.982 -40.334 1.00 79.69 91 VAL A CA 1
ATOM 685 C C . VAL A 1 91 ? 24.023 0.178 -41.260 1.00 79.69 91 VAL A C 1
ATOM 687 O O . VAL A 1 91 ? 24.857 1.008 -40.913 1.00 79.69 91 VAL A O 1
ATOM 690 N N . GLN A 1 92 ? 23.374 0.273 -42.425 1.00 82.25 92 GLN A N 1
ATOM 691 C CA . GLN A 1 92 ? 23.608 1.366 -43.377 1.00 82.25 92 GLN A CA 1
ATOM 692 C C . GLN A 1 92 ? 23.192 2.733 -42.829 1.00 82.25 92 GLN A C 1
ATOM 694 O O . GLN A 1 92 ? 23.804 3.741 -43.174 1.00 82.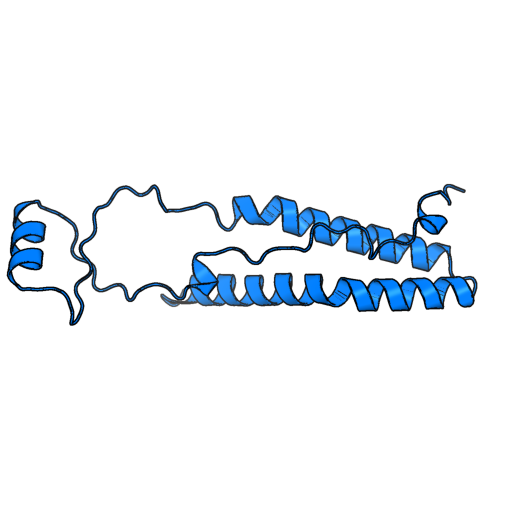25 92 GLN A O 1
ATOM 699 N N . ARG A 1 93 ? 22.157 2.776 -41.984 1.00 78.44 93 ARG A N 1
ATOM 700 C CA . ARG A 1 93 ? 21.697 3.999 -41.315 1.00 78.44 93 ARG A CA 1
ATOM 701 C C . ARG A 1 93 ? 22.512 4.351 -40.070 1.00 78.44 93 ARG A C 1
ATOM 703 O O . ARG A 1 93 ? 22.251 5.389 -39.475 1.00 78.44 93 ARG A O 1
ATOM 710 N N . GLY A 1 94 ? 23.478 3.515 -39.682 1.00 67.94 94 GLY A N 1
ATOM 711 C CA . GLY A 1 94 ? 24.249 3.701 -38.454 1.00 67.94 94 GLY A CA 1
ATOM 712 C C . GLY A 1 94 ? 23.414 3.526 -37.182 1.00 67.94 94 GLY A C 1
ATOM 713 O O . GLY A 1 94 ? 23.791 4.056 -36.143 1.00 67.94 94 GLY A O 1
ATOM 714 N N . GLN A 1 95 ? 22.282 2.817 -37.257 1.00 73.19 95 GLN A N 1
ATOM 715 C CA . GLN A 1 95 ? 21.462 2.500 -36.087 1.00 73.19 95 GLN A CA 1
ATOM 716 C C . GLN A 1 95 ? 22.160 1.447 -35.219 1.00 73.19 95 GLN A C 1
ATOM 718 O O . GLN A 1 95 ? 22.743 0.485 -35.732 1.00 73.19 95 GLN A O 1
ATOM 723 N N . ASN A 1 96 ? 22.054 1.596 -33.898 1.00 63.19 96 ASN A N 1
ATOM 724 C CA . ASN A 1 96 ? 22.560 0.606 -32.955 1.00 63.19 96 ASN A CA 1
ATOM 725 C C . ASN A 1 96 ? 21.757 -0.698 -33.075 1.00 63.19 96 ASN A C 1
ATOM 727 O O . ASN A 1 96 ? 20.534 -0.728 -32.937 1.00 63.19 96 ASN A O 1
ATOM 731 N N . LEU A 1 97 ? 22.451 -1.802 -33.341 1.00 66.56 97 LEU A N 1
ATOM 732 C CA . LEU A 1 97 ? 21.850 -3.131 -33.357 1.00 66.56 97 LEU A CA 1
ATOM 733 C C . LEU A 1 97 ? 21.840 -3.689 -31.939 1.00 66.56 97 LEU A C 1
ATOM 735 O O . LEU A 1 97 ? 22.885 -3.761 -31.293 1.00 66.56 97 LEU A O 1
ATOM 739 N N . THR A 1 98 ? 20.676 -4.121 -31.464 1.00 62.22 98 THR A N 1
ATOM 740 C CA . THR A 1 98 ? 20.543 -4.682 -30.119 1.00 62.22 98 THR A CA 1
ATOM 741 C C . THR A 1 98 ? 20.010 -6.104 -30.174 1.00 62.22 98 THR A C 1
ATOM 743 O O . THR A 1 98 ? 19.052 -6.405 -30.880 1.00 62.22 98 THR A O 1
ATOM 746 N N . THR A 1 99 ? 20.623 -6.993 -29.401 1.00 56.31 99 THR A N 1
ATOM 747 C CA . THR A 1 99 ? 20.105 -8.344 -29.145 1.00 56.31 99 THR A CA 1
ATOM 748 C C . THR A 1 99 ? 19.303 -8.381 -27.843 1.00 56.31 99 THR A C 1
ATOM 750 O O . THR A 1 99 ? 18.939 -9.464 -27.395 1.00 56.31 99 THR A O 1
ATOM 753 N N . LYS A 1 100 ? 19.065 -7.226 -27.187 1.00 54.06 100 LYS A N 1
ATOM 754 C CA . LYS A 1 100 ? 18.346 -7.188 -25.907 1.00 54.06 100 LYS A CA 1
ATOM 755 C C . LYS A 1 100 ? 16.968 -7.807 -26.106 1.00 54.06 100 LYS A C 1
ATOM 757 O O . LYS A 1 100 ? 16.126 -7.269 -26.827 1.00 54.06 100 LYS A O 1
ATOM 762 N N . GLU A 1 101 ? 16.776 -8.959 -25.469 1.00 51.72 101 GLU A N 1
ATOM 763 C CA . GLU A 1 101 ? 15.483 -9.608 -25.356 1.00 51.72 101 GLU A CA 1
ATOM 764 C C . GLU A 1 101 ? 14.456 -8.589 -24.871 1.00 51.72 101 GLU A C 1
ATOM 766 O O . GLU A 1 101 ? 14.738 -7.701 -24.062 1.00 51.72 101 GLU A O 1
ATOM 771 N N . LYS A 1 102 ? 13.256 -8.704 -25.433 1.00 52.22 102 LYS A N 1
ATOM 772 C CA . LYS A 1 102 ? 12.106 -7.879 -25.095 1.00 52.22 102 LYS A CA 1
ATOM 773 C C . LYS A 1 102 ? 11.929 -7.939 -23.573 1.00 52.22 102 LYS A C 1
ATOM 775 O O . LYS A 1 102 ? 11.571 -8.990 -23.058 1.00 52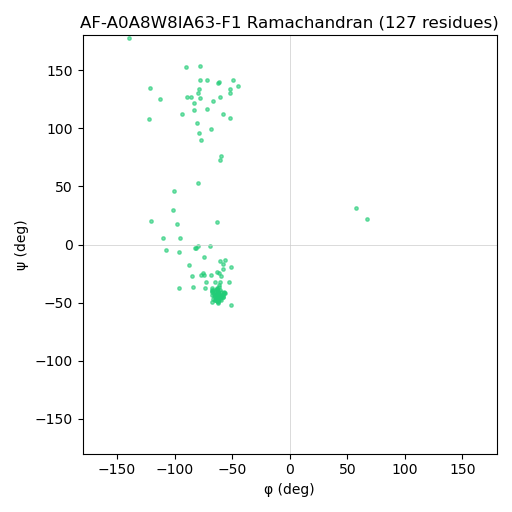.22 102 LYS A O 1
ATOM 780 N N . LEU A 1 103 ? 12.230 -6.834 -22.883 1.00 51.84 103 LEU A N 1
ATOM 781 C CA . LEU A 1 103 ? 12.071 -6.707 -21.431 1.00 51.84 103 LEU A CA 1
ATOM 782 C C . LEU A 1 103 ? 10.716 -7.277 -21.004 1.00 51.84 103 LEU 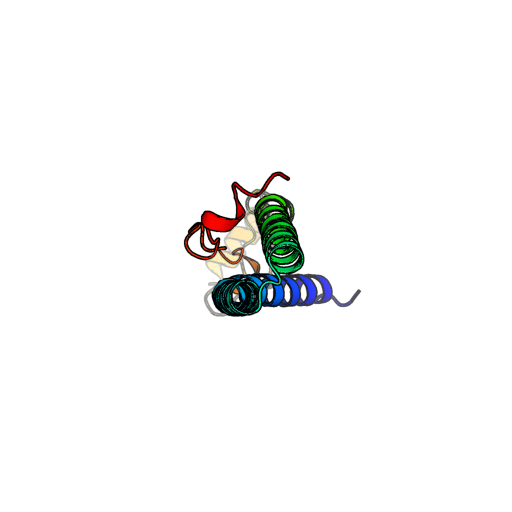A C 1
ATOM 784 O O . LEU A 1 103 ? 9.706 -7.007 -21.667 1.00 51.84 103 LEU A O 1
ATOM 788 N N . ASP A 1 104 ? 10.704 -8.037 -19.908 1.00 55.00 104 ASP A N 1
ATOM 789 C CA . ASP A 1 104 ? 9.473 -8.595 -19.360 1.00 55.00 104 ASP A CA 1
ATOM 790 C C . ASP A 1 104 ? 8.432 -7.471 -19.171 1.00 55.00 104 ASP A C 1
ATOM 792 O O . ASP A 1 104 ? 8.767 -6.406 -18.636 1.00 55.00 104 ASP A O 1
ATOM 796 N N . PRO A 1 105 ? 7.163 -7.666 -19.579 1.00 54.53 105 PRO A N 1
ATOM 797 C CA . PRO A 1 105 ? 6.136 -6.623 -19.525 1.00 54.53 105 PRO A CA 1
ATOM 798 C C . PRO A 1 105 ? 5.894 -6.063 -18.114 1.00 54.53 105 PRO A C 1
ATOM 800 O O . PRO A 1 105 ? 5.386 -4.952 -17.975 1.00 54.53 105 PRO A O 1
ATOM 803 N N . ILE A 1 106 ? 6.273 -6.827 -17.083 1.00 53.81 106 ILE A N 1
ATOM 804 C CA . ILE A 1 106 ? 6.198 -6.470 -15.658 1.00 53.81 106 ILE A CA 1
ATOM 805 C C . ILE A 1 106 ? 7.190 -5.349 -15.301 1.00 53.81 106 ILE A C 1
ATOM 807 O O . ILE A 1 106 ? 6.958 -4.600 -14.359 1.00 53.81 106 ILE A O 1
ATOM 811 N N . ILE A 1 107 ? 8.289 -5.219 -16.049 1.00 61.28 107 ILE A N 1
ATOM 812 C CA . ILE A 1 107 ? 9.329 -4.210 -15.811 1.00 61.28 107 ILE A CA 1
ATOM 813 C C . ILE A 1 107 ? 8.931 -2.880 -16.459 1.00 61.28 107 ILE A C 1
ATOM 815 O O . ILE A 1 107 ? 9.152 -1.825 -15.875 1.00 61.28 107 ILE A O 1
ATOM 819 N N . LYS A 1 108 ? 8.292 -2.932 -17.635 1.00 63.91 108 LYS A N 1
ATOM 820 C CA . LYS A 1 108 ? 7.894 -1.735 -18.391 1.00 63.91 108 LYS A CA 1
ATOM 821 C C . LYS A 1 108 ? 6.726 -0.970 -17.778 1.00 63.91 108 LYS A C 1
ATOM 823 O O . LYS A 1 108 ? 6.661 0.240 -17.924 1.00 63.91 108 LYS A O 1
ATOM 828 N N . ASN A 1 109 ? 5.800 -1.662 -17.120 1.00 70.50 109 ASN A N 1
ATOM 829 C CA . ASN A 1 109 ? 4.583 -1.039 -16.611 1.00 70.50 109 ASN A CA 1
ATOM 830 C C . ASN A 1 109 ? 4.585 -1.039 -15.086 1.00 70.50 109 ASN A C 1
ATOM 832 O O . ASN A 1 109 ? 4.695 -2.098 -14.465 1.00 70.50 109 ASN A O 1
ATOM 836 N N . ALA A 1 110 ? 4.412 0.139 -14.489 1.00 78.62 110 ALA A N 1
ATOM 837 C CA . ALA A 1 110 ? 4.231 0.247 -13.051 1.00 78.62 110 ALA A CA 1
ATOM 838 C C . ALA A 1 110 ? 2.959 -0.502 -12.604 1.00 78.62 110 ALA A C 1
ATOM 840 O O . ALA A 1 110 ? 1.924 -0.415 -13.279 1.00 78.62 110 ALA A O 1
ATOM 841 N N . PRO A 1 111 ? 2.987 -1.210 -11.462 1.00 81.44 111 PRO A N 1
ATOM 842 C CA . PRO A 1 111 ? 1.772 -1.747 -10.860 1.00 81.44 111 PRO A CA 1
ATOM 843 C C . PRO A 1 111 ? 0.820 -0.608 -10.476 1.00 81.44 111 PRO A C 1
ATOM 845 O O . PRO A 1 111 ? 1.236 0.433 -9.969 1.00 81.44 111 PRO A O 1
ATOM 848 N N . SER A 1 112 ? -0.477 -0.806 -10.714 1.00 79.25 112 SER A N 1
ATOM 849 C CA . SER A 1 112 ? -1.498 0.193 -10.401 1.00 79.25 112 SER A CA 1
ATOM 850 C C . SER A 1 112 ? -2.018 0.004 -8.981 1.00 79.25 112 SER A C 1
ATOM 852 O O . SER A 1 112 ? -2.472 -1.080 -8.624 1.00 79.25 112 SER A O 1
ATOM 854 N N . LEU A 1 113 ? -1.983 1.074 -8.188 1.00 83.25 113 LEU A N 1
ATOM 855 C CA . LEU A 1 113 ? -2.673 1.143 -6.906 1.00 83.25 113 LEU A CA 1
ATOM 856 C C . LEU A 1 113 ? -4.163 1.424 -7.125 1.00 83.25 113 LEU A C 1
ATOM 858 O O . LEU A 1 113 ? -4.526 2.356 -7.852 1.00 83.25 113 LEU A O 1
ATOM 862 N N . HIS A 1 114 ? -5.045 0.693 -6.437 1.00 82.12 114 HIS A N 1
ATOM 863 C CA . HIS A 1 114 ? -6.469 1.027 -6.457 1.00 82.12 114 HIS A CA 1
ATOM 864 C C . HIS A 1 114 ? -6.674 2.441 -5.889 1.00 82.12 114 HIS A C 1
ATOM 866 O O . HIS A 1 114 ? -6.245 2.760 -4.781 1.00 82.12 114 HIS A O 1
ATOM 872 N N . LYS A 1 115 ? -7.363 3.319 -6.620 1.00 73.50 115 LYS A N 1
ATOM 873 C CA . LYS A 1 115 ? -7.614 4.702 -6.162 1.00 73.50 115 LYS A CA 1
ATOM 874 C C . LYS A 1 115 ? -8.757 4.817 -5.151 1.00 73.50 115 LYS A C 1
ATOM 876 O O . LYS A 1 115 ? -9.080 5.909 -4.695 1.00 73.50 115 LYS A O 1
ATOM 881 N N . ASP A 1 116 ? -9.401 3.701 -4.824 1.00 71.56 116 ASP A N 1
ATOM 882 C CA . ASP A 1 116 ? -10.637 3.710 -4.058 1.00 71.56 116 ASP A CA 1
ATOM 883 C C . ASP A 1 116 ? -10.376 3.896 -2.553 1.00 71.56 116 ASP A C 1
ATOM 885 O O . ASP A 1 116 ? -9.566 3.190 -1.946 1.00 71.56 116 ASP A O 1
ATOM 889 N N . ILE A 1 117 ? -11.093 4.840 -1.936 1.00 67.00 117 ILE A N 1
ATOM 890 C CA . ILE A 1 117 ? -10.983 5.177 -0.503 1.00 67.00 117 ILE A CA 1
ATOM 891 C C . ILE A 1 117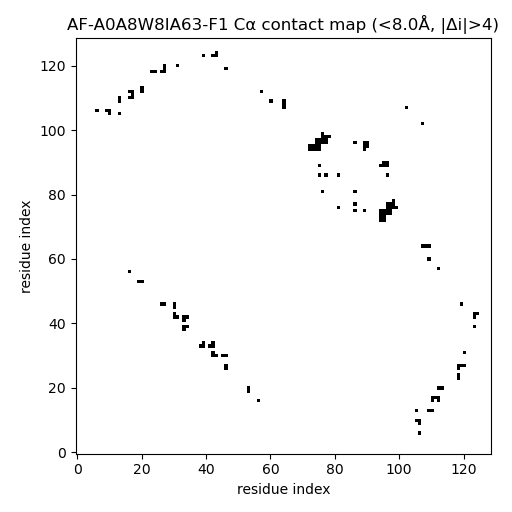 ? -11.818 4.210 0.358 1.00 67.00 117 ILE A C 1
ATOM 893 O O . ILE A 1 117 ? -11.749 4.253 1.582 1.00 67.00 117 ILE A O 1
ATOM 897 N N . LYS A 1 118 ? -12.558 3.269 -0.250 1.00 81.88 118 LYS A N 1
ATOM 898 C CA . LYS A 1 118 ? -13.448 2.300 0.433 1.00 81.88 118 LYS A CA 1
ATOM 899 C C . LYS A 1 118 ? -12.813 1.509 1.585 1.00 81.88 118 LYS A C 1
ATOM 901 O O . LYS A 1 118 ? -13.544 0.952 2.410 1.00 81.88 118 LYS A O 1
ATOM 906 N N . TRP A 1 119 ? -11.485 1.439 1.637 1.00 88.88 119 TRP A N 1
ATOM 907 C CA . TRP A 1 119 ? -10.756 0.779 2.712 1.00 88.88 119 TRP A CA 1
ATOM 908 C C . TRP A 1 119 ? -10.686 1.605 4.010 1.00 88.88 119 TRP A C 1
ATOM 910 O O . TRP A 1 119 ? -10.626 1.014 5.086 1.00 88.88 119 TRP A O 1
ATOM 920 N N . LYS A 1 120 ? -10.763 2.943 3.948 1.00 90.12 120 LYS A N 1
ATOM 921 C CA . LYS A 1 120 ? -10.776 3.807 5.139 1.00 90.12 120 LYS A CA 1
ATOM 922 C C . LYS A 1 120 ? -12.152 3.822 5.803 1.00 90.12 120 LYS A C 1
ATOM 924 O O . LYS A 1 120 ? -13.188 3.843 5.137 1.00 90.12 120 LYS A O 1
ATOM 929 N N . LEU A 1 121 ? -12.171 3.844 7.131 1.00 90.69 121 LEU A N 1
ATOM 930 C CA . LEU A 1 121 ? -13.374 4.052 7.927 1.00 90.69 121 LEU A CA 1
ATOM 931 C C . LEU A 1 121 ? -13.516 5.543 8.251 1.00 90.69 121 LEU A C 1
ATOM 933 O O . LEU A 1 121 ? -12.744 6.091 9.038 1.00 90.69 121 LEU A O 1
ATOM 937 N N . SER A 1 122 ? -14.537 6.185 7.679 1.00 86.81 122 SER A N 1
ATOM 938 C CA . SER A 1 122 ? -14.823 7.618 7.865 1.00 86.81 122 SER A CA 1
ATOM 939 C C . SER A 1 122 ? -15.116 8.004 9.318 1.00 86.81 122 SER A C 1
ATOM 941 O O . SER A 1 122 ? -14.871 9.138 9.713 1.00 86.81 122 SER A O 1
ATOM 943 N N . MET A 1 123 ? -15.581 7.060 10.145 1.00 85.81 123 MET A N 1
ATOM 944 C CA . MET A 1 123 ? -15.804 7.289 11.579 1.00 85.81 123 MET A CA 1
ATOM 945 C C . MET A 1 123 ? -14.517 7.626 12.351 1.00 85.81 123 MET A C 1
ATOM 947 O O . MET A 1 123 ? -14.593 8.283 13.382 1.00 85.81 123 MET A O 1
ATOM 951 N N . LEU A 1 124 ? -13.347 7.222 11.840 1.00 83.75 124 LEU A N 1
ATOM 952 C CA . LEU A 1 124 ? -12.050 7.560 12.430 1.00 83.75 124 LEU A CA 1
ATOM 953 C C . LEU A 1 124 ? -11.493 8.898 11.915 1.00 83.75 124 LEU A C 1
ATOM 955 O O . LEU A 1 124 ? -10.645 9.493 12.566 1.00 83.75 124 LEU A O 1
ATOM 959 N N . GLU A 1 125 ? -11.987 9.423 10.788 1.00 70.69 125 GLU A N 1
ATOM 960 C CA . GLU A 1 125 ? -11.465 10.661 10.177 1.00 70.69 125 GLU A CA 1
ATOM 961 C C . GLU A 1 125 ? -11.887 11.943 10.929 1.00 70.69 125 GLU A C 1
ATOM 963 O O . GLU A 1 125 ? -11.348 13.020 10.674 1.00 70.69 125 GLU A O 1
ATOM 968 N N . GLY A 1 126 ? -12.822 11.832 11.881 1.00 58.06 126 GLY A N 1
ATOM 969 C CA . GLY A 1 126 ? -13.307 12.931 12.725 1.00 58.06 126 GLY A CA 1
ATOM 970 C C . GLY A 1 126 ? -12.839 12.893 14.184 1.00 58.06 126 GLY A C 1
ATOM 971 O O . GLY A 1 126 ? -13.125 13.831 14.926 1.00 58.06 126 GLY A O 1
ATOM 972 N N . ALA A 1 127 ? -12.118 11.853 14.612 1.00 51.97 127 ALA A N 1
ATOM 973 C CA . ALA A 1 127 ? -11.665 11.683 15.995 1.00 51.97 127 ALA A CA 1
ATOM 974 C C . ALA A 1 127 ? -10.410 12.526 16.303 1.00 51.97 127 ALA A C 1
ATOM 976 O O . ALA A 1 127 ? -9.397 12.022 16.781 1.00 51.97 127 ALA A O 1
ATOM 977 N N . LYS A 1 128 ? -10.457 13.834 16.029 1.00 41.41 128 LYS A N 1
ATOM 978 C CA . LYS A 1 128 ? -9.511 14.786 16.625 1.00 41.41 128 LYS A CA 1
ATOM 979 C C . LYS A 1 128 ? -9.979 15.067 18.052 1.00 41.41 128 LYS A C 1
ATOM 981 O O . LYS A 1 128 ? -10.886 15.872 18.248 1.00 41.41 128 LYS A O 1
ATOM 986 N N . SER A 1 129 ? -9.402 14.347 19.014 1.00 38.12 129 SER A N 1
ATOM 987 C CA . SER A 1 129 ? -9.473 14.706 20.435 1.00 38.12 129 SER A CA 1
ATOM 988 C C . SER A 1 129 ? -8.454 15.780 20.786 1.00 38.12 129 SER A C 1
ATOM 990 O O . SER A 1 129 ? -7.410 15.858 20.101 1.00 38.12 129 SER A O 1
#